Protein AF-A0AAD7JW74-F1 (afdb_monomer)

Structure (mmCIF, N/CA/C/O backbone):
data_AF-A0AAD7JW74-F1
#
_entry.id   AF-A0AAD7JW74-F1
#
loop_
_atom_site.group_PDB
_atom_site.id
_atom_site.type_symbol
_atom_site.label_atom_id
_atom_site.label_alt_id
_atom_site.label_comp_id
_atom_site.label_asym_id
_atom_site.label_entity_id
_atom_site.label_seq_id
_atom_site.pdbx_PDB_ins_code
_atom_site.Cartn_x
_atom_site.Cartn_y
_atom_site.Cartn_z
_atom_site.occupancy
_atom_site.B_iso_or_equiv
_atom_site.auth_seq_id
_atom_site.auth_comp_id
_atom_site.auth_asym_id
_atom_site.auth_atom_id
_atom_site.pdbx_PDB_model_num
ATOM 1 N N . MET A 1 1 ? 1.446 -3.468 -15.308 1.00 55.50 1 MET A N 1
ATOM 2 C CA . MET A 1 1 ? 2.275 -4.302 -14.407 1.00 55.50 1 MET A CA 1
ATOM 3 C C . MET A 1 1 ? 3.400 -3.424 -13.867 1.00 55.50 1 MET A C 1
ATOM 5 O O . MET A 1 1 ? 3.875 -2.591 -14.630 1.00 55.50 1 MET A O 1
ATOM 9 N N . ALA A 1 2 ? 3.748 -3.497 -12.576 1.00 64.75 2 ALA A N 1
ATOM 10 C CA . ALA A 1 2 ? 4.825 -2.667 -12.019 1.00 64.75 2 ALA A CA 1
ATOM 11 C C . ALA A 1 2 ? 6.172 -3.031 -12.664 1.00 64.75 2 ALA A C 1
ATOM 13 O O . ALA A 1 2 ? 6.407 -4.201 -12.958 1.00 64.75 2 ALA A O 1
ATOM 14 N N . ASP A 1 3 ? 7.032 -2.034 -12.879 1.00 77.69 3 ASP A N 1
ATOM 15 C CA . ASP A 1 3 ? 8.413 -2.248 -13.322 1.00 77.69 3 ASP A CA 1
ATOM 16 C C . ASP A 1 3 ? 9.101 -3.246 -12.365 1.00 77.69 3 ASP A C 1
ATOM 18 O O . ASP A 1 3 ? 9.142 -2.974 -11.156 1.00 77.69 3 ASP A O 1
ATOM 22 N N . PRO A 1 4 ? 9.624 -4.388 -12.860 1.00 78.56 4 PRO A N 1
ATOM 23 C CA . PRO A 1 4 ? 10.290 -5.389 -12.028 1.00 78.56 4 PRO A CA 1
ATOM 24 C C . PRO A 1 4 ? 11.428 -4.812 -11.180 1.00 78.56 4 PRO A C 1
ATOM 26 O O . PRO A 1 4 ? 11.635 -5.264 -10.057 1.00 78.56 4 PRO A O 1
ATOM 29 N N . GLY A 1 5 ? 12.116 -3.772 -11.666 1.00 85.94 5 GLY A N 1
ATOM 30 C CA . GLY A 1 5 ? 13.188 -3.090 -10.939 1.00 85.94 5 GLY A CA 1
ATOM 31 C C . GLY A 1 5 ? 12.712 -2.256 -9.746 1.00 85.94 5 GLY A C 1
ATOM 32 O O . GLY A 1 5 ? 13.529 -1.778 -8.961 1.00 85.94 5 GLY A O 1
ATOM 33 N N . LEU A 1 6 ? 11.400 -2.065 -9.589 1.00 89.69 6 LEU A N 1
ATOM 34 C CA . LEU A 1 6 ? 10.802 -1.333 -8.472 1.00 89.69 6 LEU A CA 1
ATOM 35 C C . LEU A 1 6 ? 10.159 -2.249 -7.433 1.00 89.69 6 LEU A C 1
ATOM 37 O O . LEU A 1 6 ? 9.758 -1.752 -6.380 1.00 89.69 6 LEU A O 1
ATOM 41 N N . VAL A 1 7 ? 10.029 -3.545 -7.717 1.00 93.31 7 VAL A N 1
ATOM 42 C CA . VAL A 1 7 ? 9.438 -4.525 -6.802 1.00 93.31 7 VAL A CA 1
ATOM 43 C C . VAL A 1 7 ? 10.415 -4.821 -5.668 1.00 93.31 7 VAL A C 1
ATOM 45 O O . VAL A 1 7 ? 11.600 -5.053 -5.897 1.00 93.31 7 VAL A O 1
ATOM 48 N N . ASP A 1 8 ? 9.920 -4.836 -4.432 1.00 93.25 8 ASP A N 1
ATOM 49 C CA . ASP A 1 8 ? 10.718 -5.296 -3.304 1.00 93.25 8 ASP A CA 1
ATOM 50 C C . ASP A 1 8 ? 10.790 -6.827 -3.323 1.00 93.25 8 ASP A C 1
ATOM 52 O O . ASP A 1 8 ? 9.813 -7.526 -3.054 1.00 93.25 8 ASP A O 1
ATOM 56 N N . VAL A 1 9 ? 11.960 -7.367 -3.667 1.00 91.56 9 VAL A N 1
ATOM 57 C CA . VAL A 1 9 ? 12.168 -8.818 -3.749 1.00 91.56 9 VAL A CA 1
ATOM 58 C C . VAL A 1 9 ? 12.190 -9.511 -2.387 1.00 91.56 9 VAL A C 1
ATOM 60 O O . VAL A 1 9 ? 12.066 -10.736 -2.339 1.00 91.56 9 VAL A O 1
ATOM 63 N N . LYS A 1 10 ? 12.345 -8.748 -1.298 1.00 90.50 10 LYS A N 1
ATOM 64 C CA . LYS A 1 10 ? 12.416 -9.259 0.075 1.00 90.50 10 LYS A CA 1
ATOM 65 C C . LYS A 1 10 ? 11.060 -9.247 0.780 1.00 90.50 10 LYS A C 1
ATOM 67 O O . LYS A 1 10 ? 10.918 -9.910 1.802 1.00 90.50 10 LYS A O 1
ATOM 72 N N . ALA A 1 11 ? 10.076 -8.519 0.250 1.00 93.44 11 ALA A N 1
ATOM 73 C CA . ALA A 1 11 ? 8.764 -8.354 0.866 1.00 93.44 11 ALA A CA 1
ATOM 74 C C . ALA A 1 11 ? 7.642 -8.996 0.038 1.00 93.44 11 ALA A C 1
ATOM 76 O O . ALA A 1 11 ? 7.719 -9.138 -1.183 1.00 93.44 11 ALA A O 1
ATOM 77 N N . THR A 1 12 ? 6.552 -9.354 0.713 1.00 95.88 12 THR A N 1
ATOM 78 C CA . THR A 1 12 ? 5.289 -9.767 0.084 1.00 95.88 12 THR A CA 1
ATOM 79 C C . THR A 1 12 ? 4.146 -9.033 0.766 1.00 95.88 12 THR A C 1
ATOM 81 O O . THR A 1 12 ? 4.265 -8.666 1.929 1.00 95.88 12 THR A O 1
ATOM 84 N N . PHE A 1 13 ? 3.012 -8.828 0.096 1.00 95.56 13 PHE A N 1
ATOM 85 C CA . PHE A 1 13 ? 1.863 -8.248 0.803 1.00 95.56 13 PHE A CA 1
ATOM 86 C C . PHE A 1 13 ? 1.345 -9.165 1.920 1.00 95.56 13 PHE A C 1
ATOM 88 O O . PHE A 1 13 ? 0.833 -8.674 2.920 1.00 95.56 13 PHE A O 1
ATOM 95 N N . ALA A 1 14 ? 1.554 -10.481 1.812 1.00 94.56 14 ALA A N 1
ATOM 96 C CA . ALA A 1 14 ? 1.205 -11.433 2.864 1.00 94.56 14 ALA A CA 1
ATOM 97 C C . ALA A 1 14 ? 1.914 -11.142 4.201 1.00 94.56 14 ALA A C 1
ATOM 99 O O . ALA A 1 14 ? 1.325 -11.372 5.255 1.00 94.56 14 ALA A O 1
ATOM 100 N N . SER A 1 15 ? 3.129 -10.571 4.190 1.00 95.06 15 SER A N 1
ATOM 101 C CA . SER A 1 15 ? 3.822 -10.192 5.431 1.00 95.06 15 SER A CA 1
ATOM 102 C C . SER A 1 15 ? 3.162 -9.015 6.158 1.00 95.06 15 SER A C 1
ATOM 104 O O . SER A 1 15 ? 3.494 -8.744 7.307 1.00 95.06 15 SER A O 1
ATOM 106 N N . PHE A 1 16 ? 2.216 -8.319 5.521 1.00 95.69 16 PHE A N 1
ATOM 107 C CA . PHE A 1 16 ? 1.443 -7.229 6.122 1.00 95.69 16 PHE A CA 1
ATOM 108 C C . PHE A 1 16 ? 0.128 -7.703 6.762 1.00 95.69 16 PHE A C 1
ATOM 110 O O . PHE A 1 16 ? -0.685 -6.876 7.158 1.00 95.69 16 PHE A O 1
ATOM 117 N N . SER A 1 17 ? -0.092 -9.012 6.920 1.00 95.81 17 SER A N 1
ATOM 118 C CA . SER A 1 17 ? -1.300 -9.584 7.548 1.00 95.81 17 SER A CA 1
ATOM 119 C C . SER A 1 17 ? -1.576 -9.127 8.979 1.00 95.81 17 SER A C 1
ATOM 121 O O . SER A 1 17 ? -2.722 -9.155 9.410 1.00 95.81 17 SER A O 1
ATOM 123 N N . HIS A 1 18 ? -0.557 -8.661 9.699 1.00 94.94 18 HIS A N 1
ATOM 124 C CA . HIS A 1 18 ? -0.699 -8.103 11.043 1.00 94.94 18 HIS A CA 1
ATOM 125 C C . HIS A 1 18 ? -1.155 -6.629 11.054 1.00 94.94 18 HIS A C 1
ATOM 127 O O . HIS A 1 18 ? -1.526 -6.123 12.108 1.00 94.94 18 HIS A O 1
ATOM 133 N N . ILE A 1 19 ? -1.129 -5.935 9.906 1.00 95.06 19 ILE A N 1
ATOM 134 C CA . ILE A 1 19 ? -1.451 -4.496 9.780 1.00 95.06 19 ILE A CA 1
ATOM 135 C C . ILE A 1 19 ? -2.516 -4.184 8.713 1.00 95.06 19 ILE A C 1
ATOM 137 O O . ILE A 1 19 ? -3.023 -3.064 8.669 1.00 95.06 19 ILE A O 1
AT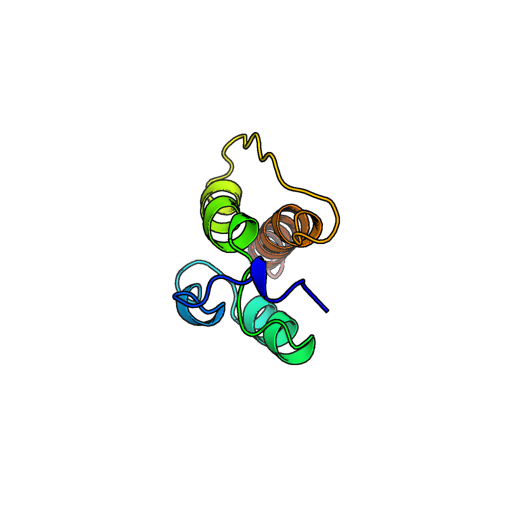OM 141 N N . LEU A 1 20 ? -2.882 -5.146 7.860 1.00 96.25 20 LEU A N 1
ATOM 142 C CA . LEU A 1 20 ? -3.896 -4.999 6.812 1.00 96.25 20 LEU A CA 1
ATOM 143 C C . LEU A 1 20 ? -5.036 -6.004 6.983 1.00 96.25 20 LEU A C 1
ATOM 145 O O . LEU A 1 20 ? -4.815 -7.164 7.322 1.00 96.25 20 LEU A O 1
ATOM 149 N N . ASP A 1 21 ? -6.259 -5.563 6.683 1.00 96.38 21 ASP A N 1
ATOM 150 C CA . ASP A 1 21 ? -7.444 -6.422 6.642 1.00 96.38 21 ASP A CA 1
ATOM 151 C C . ASP A 1 21 ? -7.288 -7.508 5.561 1.00 96.38 21 ASP A C 1
ATOM 153 O O . ASP A 1 21 ? -6.813 -7.259 4.446 1.00 96.38 21 ASP A O 1
ATOM 157 N N . THR A 1 22 ? -7.715 -8.731 5.876 1.00 95.69 22 THR A N 1
ATOM 158 C CA . THR A 1 22 ? -7.580 -9.899 4.991 1.00 95.69 22 THR A CA 1
ATOM 159 C C . THR A 1 22 ? -8.283 -9.712 3.648 1.00 95.69 22 THR A C 1
ATOM 161 O O . THR A 1 22 ? -7.817 -10.238 2.636 1.00 95.69 22 THR A O 1
ATOM 164 N N . ARG A 1 23 ? -9.358 -8.915 3.592 1.00 96.25 23 ARG A N 1
ATOM 165 C CA . ARG A 1 23 ? -10.052 -8.579 2.338 1.00 96.25 23 ARG A CA 1
ATOM 166 C C . ARG A 1 23 ? -9.181 -7.744 1.409 1.00 96.25 23 ARG A C 1
ATOM 168 O O . ARG A 1 23 ? -9.233 -7.942 0.199 1.00 96.25 23 ARG A O 1
ATOM 175 N N . ILE A 1 24 ? -8.361 -6.846 1.961 1.00 96.44 24 ILE A N 1
ATOM 176 C CA . ILE A 1 24 ? -7.400 -6.060 1.177 1.00 96.44 24 ILE A CA 1
ATOM 177 C C . ILE A 1 24 ? -6.316 -6.981 0.629 1.00 96.44 24 ILE A C 1
ATOM 179 O O . ILE A 1 24 ? -6.010 -6.914 -0.556 1.00 96.44 24 ILE A O 1
ATOM 183 N N . LEU A 1 25 ? -5.769 -7.871 1.460 1.00 96.69 25 LEU A N 1
ATOM 184 C CA . LEU A 1 25 ? -4.747 -8.825 1.020 1.00 96.69 25 LEU A CA 1
ATOM 185 C C . LEU A 1 25 ? -5.246 -9.739 -0.100 1.00 96.69 25 LEU A C 1
ATOM 187 O O . LEU A 1 25 ? -4.533 -9.950 -1.079 1.00 96.69 25 LEU A O 1
ATOM 191 N N . ARG A 1 26 ? -6.485 -10.229 0.011 1.00 96.00 26 ARG A N 1
ATOM 192 C CA . ARG A 1 26 ? -7.127 -11.018 -1.042 1.00 96.00 26 ARG A CA 1
ATOM 193 C C . ARG A 1 26 ? -7.291 -10.213 -2.329 1.00 96.00 26 ARG A C 1
ATOM 195 O O . ARG A 1 26 ? -6.860 -10.674 -3.375 1.00 96.00 26 ARG A O 1
ATOM 202 N N . ALA A 1 27 ? -7.813 -8.990 -2.243 1.00 95.94 27 ALA A N 1
ATOM 203 C CA . ALA A 1 27 ? -7.964 -8.128 -3.413 1.00 95.94 27 ALA A CA 1
ATOM 204 C C . ALA A 1 27 ? -6.618 -7.818 -4.093 1.00 95.94 27 ALA A C 1
ATOM 206 O O . ALA A 1 27 ? -6.532 -7.810 -5.316 1.00 95.94 27 ALA A O 1
ATOM 207 N N . LEU A 1 28 ? -5.548 -7.593 -3.321 1.00 95.06 28 LEU A N 1
ATOM 208 C CA . LEU A 1 28 ? -4.203 -7.403 -3.871 1.00 95.06 28 LEU A CA 1
ATOM 209 C C . LEU A 1 28 ? -3.711 -8.660 -4.602 1.00 95.06 28 LEU A C 1
ATOM 211 O O . LEU A 1 28 ? -3.156 -8.542 -5.692 1.00 95.06 28 LEU A O 1
ATOM 215 N N . ALA A 1 29 ? -3.951 -9.849 -4.045 1.00 93.81 29 ALA A N 1
ATOM 216 C CA . ALA A 1 29 ? -3.618 -11.111 -4.701 1.00 93.81 29 ALA A CA 1
ATOM 217 C C . ALA A 1 29 ? -4.420 -11.318 -6.000 1.00 93.81 29 ALA A C 1
ATOM 219 O O . ALA A 1 29 ? -3.821 -11.640 -7.025 1.00 93.81 29 ALA A O 1
ATOM 220 N N . ASP A 1 30 ? -5.729 -11.048 -5.985 1.00 94.81 30 ASP A N 1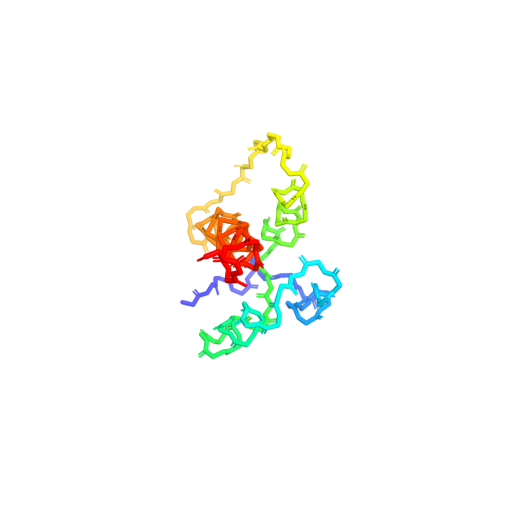
ATOM 221 C CA . ASP A 1 30 ? -6.620 -11.165 -7.150 1.00 94.81 30 ASP A CA 1
ATOM 222 C C . ASP A 1 30 ? -6.218 -10.196 -8.281 1.00 94.81 30 ASP A C 1
ATOM 224 O O . ASP A 1 30 ? -6.330 -10.516 -9.462 1.00 94.81 30 ASP A O 1
ATOM 228 N N . LEU A 1 31 ? -5.677 -9.025 -7.927 1.00 92.25 31 LEU A N 1
ATOM 229 C CA . LEU A 1 31 ? -5.113 -8.053 -8.872 1.00 92.25 31 LEU A CA 1
ATOM 230 C C . LEU A 1 31 ? -3.710 -8.434 -9.387 1.00 92.25 31 LEU A C 1
ATOM 232 O O . LEU A 1 31 ? -3.120 -7.694 -10.177 1.00 92.25 31 LEU A O 1
ATOM 236 N N . GLY A 1 32 ? -3.143 -9.555 -8.933 1.00 92.25 32 GLY A N 1
ATOM 237 C CA . GLY A 1 32 ? -1.785 -9.983 -9.272 1.00 92.25 32 GLY A CA 1
ATOM 238 C C . GLY A 1 32 ? -0.686 -9.173 -8.572 1.00 92.25 32 GLY A C 1
ATOM 239 O O . GLY A 1 32 ? 0.482 -9.235 -8.961 1.00 92.25 32 GLY A O 1
ATOM 240 N N . PHE A 1 33 ? -1.021 -8.410 -7.530 1.00 91.94 33 PHE A N 1
ATOM 241 C CA . PHE A 1 33 ? -0.068 -7.664 -6.709 1.00 91.94 33 PHE A CA 1
ATOM 242 C C . PHE A 1 33 ? 0.433 -8.537 -5.558 1.00 91.94 33 PHE A C 1
ATOM 244 O O . PHE A 1 33 ? 0.112 -8.315 -4.397 1.00 91.94 33 PHE A O 1
ATOM 251 N N . ALA A 1 34 ? 1.250 -9.543 -5.877 1.00 89.38 34 ALA A N 1
ATOM 252 C CA . ALA A 1 34 ? 1.842 -10.422 -4.865 1.00 89.38 34 ALA A CA 1
ATOM 253 C C . ALA A 1 34 ? 2.892 -9.701 -3.995 1.00 89.38 34 ALA A C 1
ATOM 255 O O . ALA A 1 34 ? 3.014 -9.952 -2.790 1.00 89.38 34 ALA A O 1
ATOM 256 N N . ARG A 1 35 ? 3.660 -8.790 -4.606 1.00 94.50 35 ARG A N 1
ATOM 257 C CA . ARG A 1 35 ? 4.764 -8.072 -3.963 1.00 94.50 35 ARG A CA 1
ATOM 258 C C . ARG A 1 35 ? 4.580 -6.559 -4.055 1.00 94.50 35 ARG A C 1
ATOM 260 O O . ARG A 1 35 ? 4.231 -6.068 -5.132 1.00 94.50 35 ARG A O 1
ATOM 267 N N . PRO A 1 36 ? 4.836 -5.819 -2.965 1.00 96.12 36 PRO A N 1
ATOM 268 C CA . PRO A 1 36 ? 4.838 -4.368 -3.009 1.00 96.12 36 PRO A CA 1
ATOM 269 C C . PRO A 1 36 ? 6.041 -3.849 -3.802 1.00 96.12 36 PRO A C 1
ATOM 271 O O . PRO A 1 36 ? 7.089 -4.490 -3.890 1.00 96.12 36 PRO A O 1
ATOM 274 N N . THR A 1 37 ? 5.923 -2.639 -4.338 1.00 95.88 37 THR A N 1
ATOM 275 C CA . THR A 1 37 ? 7.095 -1.871 -4.773 1.00 95.88 37 THR A CA 1
ATOM 276 C C . THR A 1 37 ? 7.868 -1.322 -3.573 1.00 95.88 37 THR A C 1
ATOM 278 O O . THR A 1 37 ? 7.320 -1.189 -2.480 1.00 95.88 37 THR A O 1
ATOM 281 N N . LEU A 1 38 ? 9.125 -0.919 -3.766 1.00 95.06 38 LEU A N 1
ATOM 282 C CA . LEU A 1 38 ? 9.970 -0.346 -2.709 1.00 95.06 38 LEU A CA 1
ATOM 283 C C . LEU A 1 38 ? 9.313 0.853 -2.001 1.00 95.06 38 LEU A C 1
ATOM 285 O O . LEU A 1 38 ? 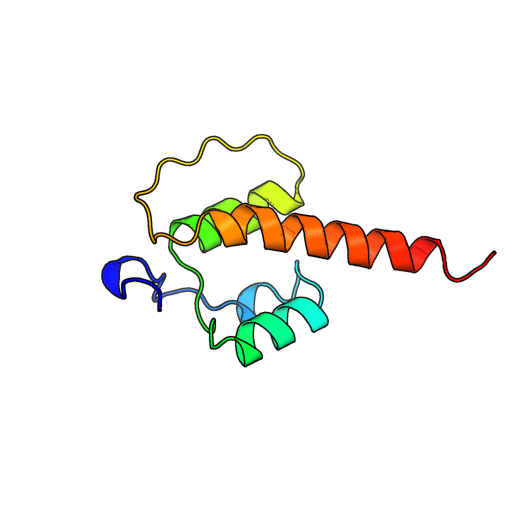9.442 1.012 -0.788 1.00 95.06 38 LEU A O 1
ATOM 289 N N . VAL A 1 39 ? 8.592 1.702 -2.746 1.00 95.31 39 VAL A N 1
ATOM 290 C CA . VAL A 1 39 ? 7.861 2.835 -2.151 1.00 95.31 39 VAL A CA 1
ATOM 291 C C . VAL A 1 39 ? 6.627 2.363 -1.383 1.00 95.31 39 VAL A C 1
ATOM 293 O O . VAL A 1 39 ? 6.338 2.909 -0.326 1.00 95.31 39 VAL A O 1
ATOM 296 N N . GLN A 1 40 ? 5.931 1.330 -1.863 1.00 96.06 40 GLN A N 1
ATOM 297 C CA . GLN A 1 40 ? 4.778 0.751 -1.173 1.00 96.06 40 GLN A CA 1
ATOM 298 C C . GLN A 1 40 ? 5.176 0.074 0.134 1.00 96.06 40 GLN A C 1
ATOM 300 O O . GLN A 1 40 ? 4.563 0.351 1.162 1.00 96.06 40 GLN A O 1
ATOM 305 N N . ALA A 1 41 ? 6.233 -0.739 0.109 1.00 96.19 41 ALA A N 1
ATOM 306 C CA . ALA A 1 41 ? 6.724 -1.462 1.274 1.00 96.19 41 ALA A CA 1
ATOM 307 C C . ALA A 1 41 ? 7.102 -0.516 2.424 1.00 96.19 41 ALA A C 1
ATOM 309 O O . ALA A 1 41 ? 6.827 -0.808 3.583 1.00 96.19 41 ALA A O 1
ATOM 310 N N . LYS A 1 42 ? 7.683 0.645 2.095 1.00 94.94 42 LYS A N 1
ATOM 311 C CA . LYS A 1 42 ? 8.072 1.658 3.083 1.00 94.94 42 LYS A CA 1
ATOM 312 C C . LYS A 1 42 ? 6.917 2.552 3.519 1.00 94.94 42 LYS A C 1
ATOM 314 O O . LYS A 1 42 ? 6.830 2.887 4.691 1.00 94.94 42 LYS A O 1
ATOM 319 N N . ALA A 1 43 ? 6.065 2.986 2.593 1.00 96.00 43 ALA A N 1
ATOM 320 C CA . ALA A 1 43 ? 5.100 4.044 2.876 1.00 96.00 43 ALA A CA 1
ATOM 321 C C . ALA A 1 43 ? 3.749 3.532 3.395 1.00 96.00 43 ALA A C 1
ATOM 323 O O . ALA A 1 43 ? 3.100 4.253 4.144 1.00 96.00 43 ALA A O 1
ATOM 324 N N . ILE A 1 44 ? 3.321 2.311 3.044 1.00 96.31 44 ILE A N 1
ATOM 325 C CA . ILE A 1 44 ? 2.034 1.771 3.517 1.00 96.31 44 ILE A CA 1
ATOM 326 C C . ILE A 1 44 ? 1.987 1.674 5.053 1.00 96.31 44 ILE A C 1
ATOM 328 O O . ILE A 1 44 ? 1.034 2.210 5.615 1.00 96.31 44 ILE A O 1
ATOM 332 N N . PRO A 1 45 ? 2.985 1.094 5.757 1.00 95.44 45 PRO A N 1
ATOM 333 C CA . PRO A 1 45 ? 2.960 1.035 7.222 1.00 95.44 45 PRO A CA 1
ATOM 334 C C . PRO A 1 45 ? 2.880 2.427 7.864 1.00 95.44 45 PRO A C 1
ATOM 336 O O . PRO A 1 45 ? 2.029 2.679 8.711 1.00 95.44 45 PRO A O 1
ATOM 339 N N . LEU A 1 46 ? 3.680 3.374 7.363 1.00 95.62 46 LEU A N 1
ATOM 340 C CA . LEU A 1 46 ? 3.693 4.758 7.845 1.00 95.62 46 LEU A CA 1
ATOM 341 C C . LEU A 1 46 ? 2.347 5.470 7.634 1.00 95.62 46 LEU A C 1
ATOM 343 O O . LEU A 1 46 ? 1.928 6.281 8.457 1.00 95.62 46 LEU A O 1
ATOM 347 N N . ALA A 1 47 ? 1.661 5.178 6.527 1.00 95.19 47 ALA A N 1
ATOM 348 C CA . ALA A 1 47 ? 0.387 5.808 6.198 1.00 95.19 47 ALA A CA 1
ATOM 349 C C . ALA A 1 47 ? -0.759 5.259 7.062 1.00 95.19 47 ALA A C 1
ATOM 351 O O . ALA A 1 47 ? -1.710 5.981 7.375 1.00 95.19 47 ALA A O 1
ATOM 352 N N . LEU A 1 48 ? -0.665 3.991 7.476 1.00 94.94 48 LEU A N 1
ATOM 353 C CA . LEU A 1 48 ? -1.595 3.372 8.423 1.00 94.94 48 LEU A CA 1
ATOM 354 C C . LEU A 1 48 ? -1.475 3.982 9.823 1.00 94.94 48 LEU A C 1
ATOM 356 O O . LEU A 1 48 ? -2.493 4.190 10.480 1.00 94.94 48 LEU A O 1
ATOM 360 N N . GLU A 1 49 ? -0.267 4.381 10.225 1.00 93.69 49 GLU A N 1
ATOM 361 C CA . GLU A 1 49 ? -0.007 5.153 11.451 1.00 93.69 49 GLU A CA 1
ATOM 362 C C . GLU A 1 49 ? -0.522 6.606 11.384 1.00 93.69 49 GLU A C 1
ATOM 364 O O . GLU A 1 49 ? -0.372 7.362 12.338 1.00 93.69 49 GLU A O 1
ATOM 369 N N . SER A 1 50 ? -1.153 7.015 10.275 1.00 88.31 50 SER A N 1
ATOM 370 C CA . SER A 1 50 ? -1.661 8.378 10.052 1.00 88.31 50 SER A CA 1
ATOM 371 C C . SER A 1 50 ? -0.584 9.465 10.141 1.00 88.31 50 SER A C 1
ATOM 373 O O . SER A 1 50 ? -0.877 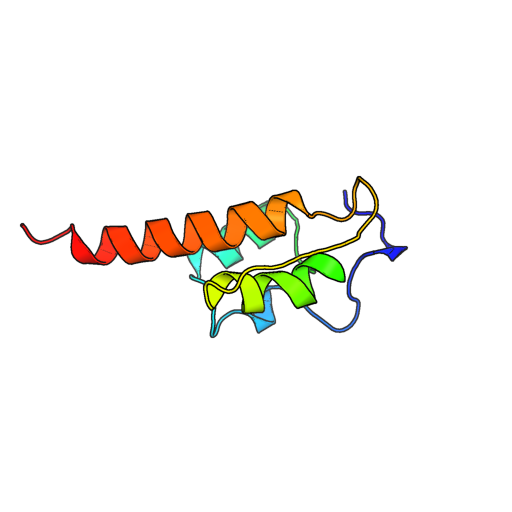10.590 10.539 1.00 88.31 50 SER A O 1
ATOM 375 N N . ARG A 1 51 ? 0.654 9.140 9.745 1.00 90.75 51 ARG A N 1
ATOM 376 C CA . ARG A 1 51 ? 1.738 10.121 9.623 1.00 90.75 51 ARG A CA 1
ATOM 377 C C . ARG A 1 51 ? 1.682 10.8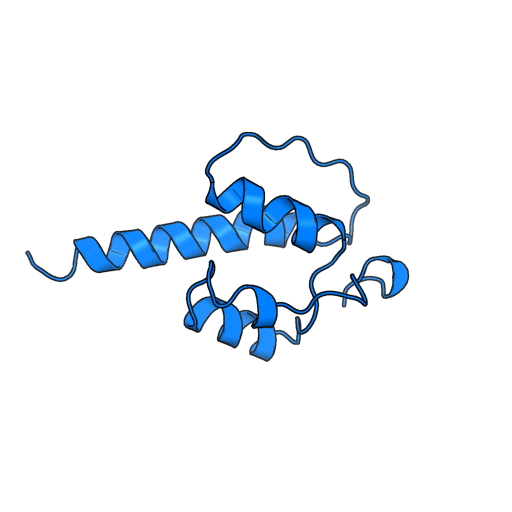41 8.280 1.00 90.75 51 ARG A C 1
ATOM 379 O O . ARG A 1 51 ? 1.302 10.249 7.269 1.00 90.75 51 ARG A O 1
ATOM 386 N N . ASP A 1 52 ? 2.160 12.080 8.260 1.00 93.19 52 ASP A N 1
ATOM 387 C CA . ASP A 1 52 ? 2.415 12.800 7.015 1.00 93.19 52 ASP A CA 1
ATOM 388 C C . ASP A 1 52 ? 3.658 12.232 6.321 1.00 93.19 52 ASP A C 1
ATOM 390 O O . ASP A 1 52 ? 4.704 12.016 6.941 1.00 93.19 52 ASP A O 1
ATOM 394 N N . ILE A 1 53 ? 3.544 11.956 5.020 1.00 92.62 53 ILE A N 1
ATOM 395 C CA . ILE A 1 53 ? 4.586 11.275 4.244 1.00 92.62 53 ILE A CA 1
ATOM 396 C C . ILE A 1 53 ? 4.931 12.093 3.009 1.00 92.62 53 ILE A C 1
ATOM 398 O O . ILE A 1 53 ? 4.107 12.273 2.113 1.00 92.62 53 ILE A O 1
ATOM 402 N N . LEU A 1 54 ? 6.201 12.481 2.903 1.00 93.12 54 LEU A N 1
ATOM 403 C CA . LEU A 1 54 ? 6.780 12.975 1.660 1.00 93.12 54 LEU A CA 1
ATOM 404 C C . LEU A 1 54 ? 7.517 11.833 0.947 1.00 93.12 54 LEU A C 1
ATOM 406 O O . LEU A 1 54 ? 8.615 11.444 1.338 1.00 93.12 54 LEU A O 1
ATOM 410 N N . ALA A 1 55 ? 6.921 11.294 -0.118 1.00 89.25 55 ALA A N 1
ATOM 411 C CA . ALA A 1 55 ? 7.512 10.217 -0.911 1.00 89.25 55 ALA A CA 1
ATOM 412 C C . ALA A 1 55 ? 7.970 10.717 -2.289 1.00 89.25 55 ALA A C 1
ATOM 414 O O . ALA A 1 55 ? 7.169 11.203 -3.087 1.00 89.25 55 ALA A O 1
ATOM 415 N N . ARG A 1 56 ? 9.254 10.523 -2.615 1.00 91.56 56 ARG A N 1
ATOM 416 C CA . ARG A 1 56 ? 9.805 10.783 -3.954 1.00 91.56 56 ARG A CA 1
ATOM 417 C C . ARG A 1 56 ? 10.002 9.464 -4.699 1.00 91.56 56 ARG A C 1
ATOM 419 O O . ARG A 1 56 ? 10.854 8.664 -4.332 1.00 91.56 56 ARG A O 1
ATOM 426 N N . ALA A 1 57 ? 9.229 9.243 -5.758 1.00 89.94 57 ALA A N 1
ATOM 427 C CA . ALA A 1 57 ? 9.381 8.086 -6.639 1.00 89.94 57 ALA A CA 1
ATOM 428 C C . ALA A 1 57 ? 8.876 8.411 -8.053 1.00 89.94 57 ALA A C 1
ATOM 430 O O . ALA A 1 57 ? 7.981 9.245 -8.208 1.00 89.94 57 ALA A O 1
ATOM 431 N N . ARG A 1 58 ? 9.403 7.740 -9.084 1.00 90.62 58 ARG A N 1
ATOM 432 C CA . ARG A 1 58 ? 9.002 7.960 -10.490 1.00 90.62 58 ARG A CA 1
ATOM 433 C C . ARG A 1 58 ? 7.557 7.519 -10.774 1.00 90.62 58 ARG A C 1
ATOM 435 O O . ARG A 1 58 ? 6.961 6.771 -9.998 1.00 90.62 58 ARG A O 1
ATOM 442 N N . THR A 1 59 ? 6.955 7.983 -11.865 1.00 90.62 59 THR A N 1
ATOM 443 C CA . THR A 1 59 ? 5.657 7.463 -12.341 1.00 90.62 59 THR A CA 1
ATOM 444 C C . THR A 1 59 ? 5.761 5.961 -12.629 1.00 90.62 59 THR A C 1
ATOM 446 O O . THR A 1 59 ? 6.828 5.474 -12.986 1.00 90.62 59 THR A O 1
ATOM 449 N N . GLY A 1 60 ? 4.687 5.206 -12.382 1.00 88.62 60 GLY A N 1
AT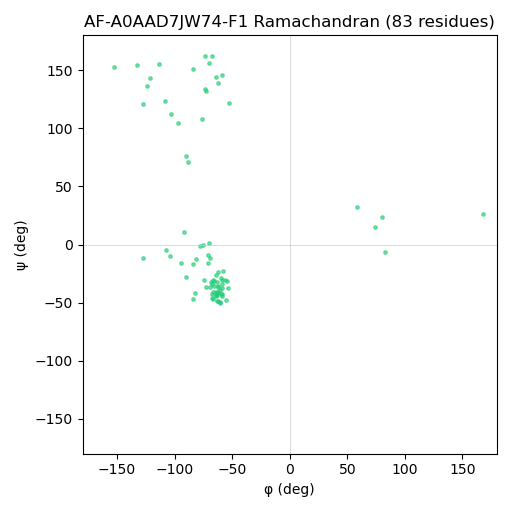OM 450 C CA . GLY A 1 60 ? 4.702 3.739 -12.484 1.00 88.62 60 GLY A CA 1
ATOM 451 C C . GLY A 1 60 ? 5.241 3.008 -11.246 1.00 88.62 60 GLY A C 1
ATOM 452 O O . GLY A 1 60 ? 5.095 1.797 -11.145 1.00 88.62 60 GLY A O 1
ATOM 453 N N . SER A 1 61 ? 5.765 3.722 -10.239 1.00 91.19 61 SER A N 1
ATOM 454 C CA . SER A 1 61 ? 6.263 3.115 -8.992 1.00 91.19 61 SER A CA 1
ATOM 455 C C . SER A 1 61 ? 5.174 2.654 -8.017 1.00 91.19 61 SER A C 1
ATOM 457 O O . SER A 1 61 ? 5.489 2.205 -6.919 1.00 91.19 61 SER A O 1
ATOM 459 N N . GLY A 1 62 ? 3.894 2.830 -8.357 1.00 92.00 62 GLY A N 1
ATOM 460 C CA . GLY A 1 62 ? 2.782 2.379 -7.520 1.00 92.00 62 GLY A CA 1
ATOM 461 C C . GLY A 1 62 ? 2.428 3.284 -6.330 1.00 92.00 62 GLY A C 1
ATOM 462 O O . GLY A 1 62 ? 1.806 2.804 -5.384 1.00 92.00 62 GLY A O 1
ATOM 463 N N . LYS A 1 63 ? 2.770 4.585 -6.377 1.00 94.31 63 LYS A N 1
ATOM 464 C CA . LYS A 1 63 ? 2.378 5.582 -5.351 1.00 94.31 63 LYS A CA 1
ATOM 465 C C . LYS A 1 63 ? 0.862 5.669 -5.136 1.00 94.31 63 LYS A C 1
ATOM 467 O O . LYS A 1 63 ? 0.427 5.916 -4.023 1.00 94.31 63 LYS A O 1
ATOM 472 N N . THR A 1 64 ? 0.054 5.416 -6.164 1.00 94.31 64 THR A N 1
ATOM 473 C CA . THR A 1 64 ? -1.412 5.404 -6.032 1.00 94.31 64 THR A CA 1
ATOM 474 C C . THR A 1 64 ? -1.875 4.373 -5.002 1.00 94.31 64 THR A C 1
ATOM 476 O O . THR A 1 64 ? -2.690 4.690 -4.145 1.00 94.31 64 THR A O 1
ATOM 479 N N . ALA A 1 65 ? -1.290 3.170 -4.998 1.00 93.62 65 ALA A N 1
ATOM 480 C CA . ALA A 1 65 ? -1.635 2.144 -4.014 1.00 93.62 65 ALA A CA 1
ATOM 481 C C . ALA A 1 65 ? -1.220 2.533 -2.583 1.00 93.62 65 ALA A C 1
ATOM 483 O O . ALA A 1 65 ? -1.920 2.175 -1.642 1.00 93.62 65 ALA A O 1
ATOM 484 N N . VAL A 1 66 ? -0.137 3.311 -2.418 1.00 94.62 66 VAL A N 1
ATOM 485 C CA . VAL A 1 66 ? 0.278 3.865 -1.111 1.00 94.62 66 VAL A CA 1
ATOM 486 C C . VAL A 1 66 ? -0.814 4.734 -0.506 1.00 94.62 66 VAL A C 1
ATOM 488 O O . VAL A 1 66 ? -0.974 4.740 0.706 1.00 94.62 66 VAL A O 1
ATOM 491 N N . TYR A 1 67 ? -1.576 5.442 -1.337 1.00 93.06 67 TYR A N 1
ATOM 492 C CA . TYR A 1 67 ? -2.707 6.240 -0.881 1.00 93.06 67 TYR A CA 1
ATOM 493 C C . TYR A 1 67 ? -3.979 5.395 -0.721 1.00 93.06 67 TYR A C 1
ATOM 495 O O . TYR A 1 67 ? -4.653 5.464 0.304 1.00 93.06 67 TYR A O 1
ATOM 503 N N . CYS A 1 68 ? -4.303 4.556 -1.710 1.00 95.62 68 CYS A N 1
ATOM 504 C CA . CYS A 1 68 ? -5.554 3.797 -1.728 1.00 95.62 68 CYS A CA 1
ATOM 505 C C . CYS A 1 68 ? -5.637 2.728 -0.631 1.00 95.62 68 CYS A C 1
ATOM 507 O O . CYS A 1 68 ? -6.687 2.594 -0.007 1.00 95.62 68 CYS A O 1
ATOM 509 N N . VAL A 1 69 ? -4.561 1.972 -0.380 1.00 96.06 69 VAL A N 1
ATOM 510 C CA . VAL A 1 69 ? -4.579 0.864 0.592 1.00 96.06 69 VAL A CA 1
ATOM 511 C C . VAL A 1 69 ? -4.921 1.359 2.009 1.00 96.06 69 VAL A C 1
ATOM 513 O O . VAL A 1 69 ? -5.873 0.835 2.590 1.00 96.06 69 VAL A O 1
ATOM 516 N N . PRO A 1 70 ? -4.260 2.399 2.559 1.00 95.38 70 PRO A N 1
ATOM 517 C CA . PRO A 1 70 ? -4.622 2.959 3.862 1.00 95.38 70 PRO A CA 1
ATOM 518 C C . PRO A 1 70 ? -6.033 3.550 3.913 1.00 95.38 70 PRO A C 1
ATOM 520 O O . PRO A 1 70 ? -6.715 3.412 4.927 1.00 95.38 70 PRO A O 1
ATOM 523 N N . VAL A 1 71 ? -6.499 4.189 2.834 1.00 95.06 71 VAL A N 1
ATOM 524 C CA . VAL A 1 71 ? -7.861 4.745 2.768 1.00 95.06 71 VAL A CA 1
ATOM 525 C C . VAL A 1 71 ? -8.903 3.632 2.869 1.00 95.06 71 VAL A C 1
ATOM 527 O O . VAL A 1 71 ? -9.813 3.716 3.694 1.00 95.06 71 VAL A O 1
ATOM 530 N N . VAL A 1 72 ? -8.750 2.560 2.085 1.00 95.62 72 VAL A N 1
ATOM 531 C CA . VAL A 1 72 ? -9.654 1.403 2.137 1.00 95.62 72 VAL A CA 1
ATOM 532 C C . VAL A 1 72 ? -9.587 0.732 3.510 1.00 95.62 72 VAL A C 1
ATOM 534 O O . VAL A 1 72 ? -10.636 0.459 4.088 1.00 95.62 72 VAL A O 1
ATOM 537 N N . GLN A 1 73 ? -8.393 0.552 4.086 1.00 95.62 73 GLN A N 1
ATOM 538 C CA . GLN A 1 73 ? -8.223 0.007 5.441 1.00 95.62 73 GLN A CA 1
ATOM 539 C C . GLN A 1 73 ? -9.015 0.812 6.480 1.00 95.62 73 GLN A C 1
ATOM 541 O O . GLN A 1 73 ? -9.774 0.240 7.264 1.00 95.62 73 GLN A O 1
ATOM 546 N N . LYS A 1 74 ? -8.911 2.147 6.449 1.00 93.12 74 LYS A N 1
ATOM 547 C CA . LYS A 1 74 ? -9.668 3.033 7.347 1.00 93.12 74 LYS A CA 1
ATOM 548 C C . LYS A 1 74 ? -11.180 2.904 7.143 1.00 93.12 74 LYS A C 1
ATOM 550 O O . LYS A 1 74 ? -11.921 2.854 8.122 1.00 93.12 74 LYS A O 1
ATOM 555 N N . MET A 1 75 ? -11.653 2.803 5.899 1.00 93.44 75 MET A N 1
ATOM 556 C CA . MET A 1 75 ? -13.080 2.602 5.606 1.00 93.44 75 MET A CA 1
ATOM 557 C C . MET A 1 75 ? -13.606 1.263 6.135 1.00 93.44 75 MET A C 1
ATOM 559 O O . MET A 1 75 ? -14.718 1.204 6.661 1.00 93.44 75 MET A O 1
ATOM 563 N N . LEU A 1 76 ? -12.821 0.192 6.008 1.00 92.88 76 LEU A N 1
ATOM 564 C CA . LEU A 1 76 ? -13.177 -1.132 6.514 1.00 92.88 76 LEU A CA 1
ATOM 565 C C . LEU A 1 76 ? -13.235 -1.158 8.048 1.00 92.88 76 LEU A C 1
ATOM 567 O O . LEU A 1 76 ? -14.192 -1.705 8.598 1.00 92.88 76 LEU A O 1
ATOM 571 N N . GLY A 1 77 ? -12.292 -0.493 8.723 1.00 86.12 77 GLY A N 1
ATOM 572 C CA . GLY A 1 77 ? -12.324 -0.305 10.177 1.00 86.12 77 GLY A CA 1
ATOM 573 C C . GLY A 1 77 ? -13.518 0.536 10.646 1.00 86.12 77 GLY A C 1
ATOM 574 O O . GLY A 1 77 ? -14.216 0.158 11.583 1.00 86.12 77 GLY A O 1
ATOM 575 N N . ALA A 1 78 ? -13.831 1.632 9.945 1.00 76.81 78 ALA A N 1
ATOM 576 C CA . ALA A 1 78 ? -14.961 2.503 10.280 1.00 76.81 78 ALA A CA 1
ATOM 577 C C . ALA A 1 78 ? -16.332 1.822 10.101 1.00 76.81 78 ALA A C 1
ATOM 579 O O . ALA A 1 78 ? -17.272 2.122 10.838 1.00 76.81 78 ALA A O 1
ATOM 580 N N . LYS A 1 79 ? -16.466 0.893 9.142 1.00 62.22 79 LYS A N 1
ATOM 581 C CA . LYS A 1 79 ? -17.704 0.118 8.945 1.00 62.22 79 LYS A CA 1
ATOM 582 C C . LYS A 1 79 ? -17.978 -0.856 10.090 1.00 62.22 79 LYS A C 1
ATOM 584 O O . LYS A 1 79 ? -19.143 -1.041 10.426 1.00 62.22 79 LYS A O 1
ATOM 589 N N . SER A 1 80 ? -16.944 -1.410 10.730 1.00 58.69 80 SER A N 1
ATOM 590 C CA . SER A 1 80 ? -17.124 -2.297 11.889 1.00 58.69 80 SER A CA 1
ATOM 591 C C . SER A 1 80 ? -17.784 -1.594 13.082 1.00 58.69 80 S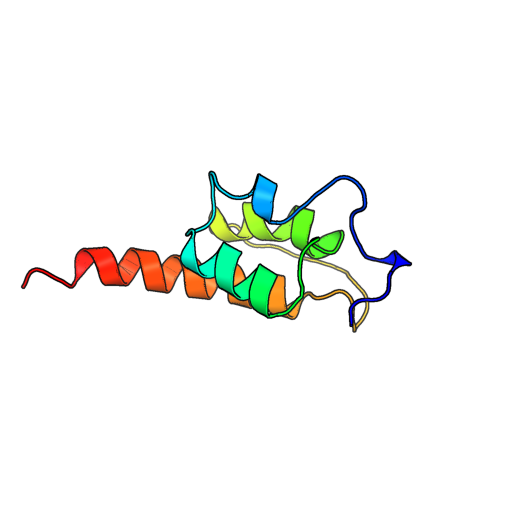ER A C 1
ATOM 593 O O . SER A 1 80 ? -18.408 -2.253 13.902 1.00 58.69 80 SER A O 1
ATOM 595 N N . VAL A 1 81 ? -17.686 -0.263 13.164 1.00 58.66 81 VAL A N 1
ATOM 596 C CA . VAL A 1 81 ? -18.289 0.545 14.239 1.00 58.66 81 VAL A CA 1
ATOM 597 C C . VAL A 1 81 ? -19.764 0.881 13.962 1.00 58.66 81 VAL A C 1
ATOM 599 O O . VAL A 1 81 ? -20.487 1.267 14.873 1.00 58.66 81 VAL A O 1
ATOM 602 N N . ARG A 1 82 ? -20.241 0.749 12.715 1.00 58.25 82 ARG A N 1
ATOM 603 C CA . ARG A 1 82 ? -21.582 1.216 12.302 1.00 58.25 82 ARG A CA 1
ATOM 604 C C . ARG A 1 82 ? -22.604 0.107 12.053 1.00 58.25 82 ARG A C 1
ATOM 606 O O . ARG A 1 82 ? -23.765 0.418 11.818 1.00 58.25 82 ARG A O 1
ATOM 613 N N . VAL A 1 83 ? -22.210 -1.164 12.119 1.00 57.69 83 VAL A N 1
ATOM 614 C CA . VAL A 1 83 ? -23.149 -2.299 12.071 1.00 57.69 83 VAL A CA 1
ATOM 615 C C . VAL A 1 83 ? -23.560 -2.627 13.505 1.00 57.69 83 VAL A C 1
ATOM 617 O O . VAL A 1 83 ? -23.020 -3.532 14.129 1.00 57.69 83 VAL A O 1
ATOM 620 N N . GLY A 1 84 ? -24.442 -1.807 14.069 1.00 56.66 84 GLY A N 1
ATOM 621 C CA . GLY A 1 84 ? -24.866 -1.945 15.464 1.00 56.66 84 GLY A CA 1
ATOM 622 C C . GLY A 1 84 ? -25.651 -0.758 16.015 1.00 56.66 84 GLY A C 1
ATOM 623 O O . GLY A 1 84 ? -25.594 -0.508 17.217 1.00 56.66 84 GLY A O 1
ATOM 624 N N . LYS A 1 85 ? -26.343 -0.000 15.161 1.00 41.53 85 LYS A N 1
ATOM 625 C CA . LYS A 1 85 ? -27.313 1.002 15.597 1.00 41.53 85 LYS A CA 1
ATOM 626 C C . LYS A 1 85 ? -28.517 1.004 14.675 1.00 41.53 85 LYS A C 1
ATOM 628 O O . LYS A 1 85 ? -28.284 0.908 13.450 1.00 41.53 85 LYS A O 1
#

Foldseek 3Di:
DADPVQWDPVDFVVVCPVPADVVLVVVCVVVVNGTAGPQQVPQQVVVLVVDDDDDDDDPSSCVVCSVVRSVVRVVVVVVVVVPPD

Solvent-accessible surface area (backbone atoms only — not comparable to full-atom values): 5201 Å² total; per-residue (Å²): 132,69,56,75,93,42,45,32,90,90,52,42,49,73,78,39,60,91,81,44,57,68,67,55,54,49,51,33,47,78,71,66,47,56,47,37,25,55,60,29,66,60,42,36,64,47,42,64,72,69,51,92,79,90,82,89,75,64,90,72,48,49,66,67,54,37,55,48,53,40,52,52,50,52,52,56,58,55,49,68,75,61,77,80,122

Sequence (85 aa):
MADPGLVDVKATFASFSHILDTRILRALADLGFARPTLVQAKAIPLALESRDILARARTGSGKTAVYCVPVVQKMLGAKSVRVGK

Mean predicted aligned error: 4.97 Å

InterPro domains:
  IPR011545 DEAD/DEAH-box helicase domain [PF00270] (38-75)
  IPR027417 P-loop containing nucleoside triphosphate hydrolase [G3DSA:3.40.50.300] (6-84)
  IPR027417 P-loop containing nucleoside triphosph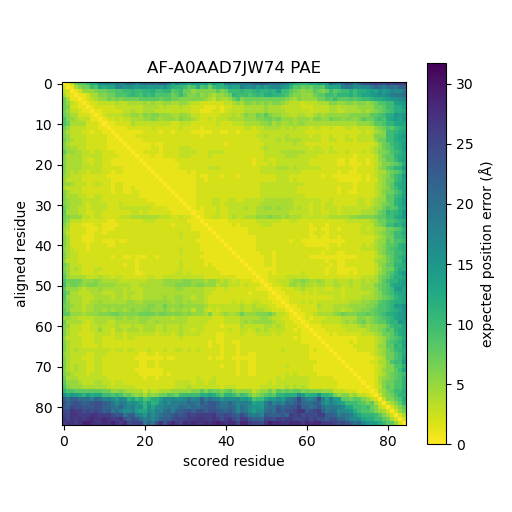ate hydrolase [SSF52540] (11-77)
  IPR050079 DEAD box RNA helicase [PTHR47959] (14-77)

Secondary structure (DSSP, 8-state):
---GGGB-TT--GGGGTTTS-HHHHHHHHHTT--S-BHHHHHHHHHHHTT--------TTS-HHHHHHHHHHHHHHHHHHTTTT-

pLDDT: mean 89.27, std 11.86, range [41.53, 96.69]

Nearest PDB structures (foldseek):
  3ly5-assembly1_A  TM=9.504E-01  e=1.958E-04  Homo sapiens
  8fkx-assembly1_SW  TM=9.426E-01  e=6.538E-04  Homo sapiens
  8fky-assembly1_SW  TM=9.431E-01  e=8.087E-04  Homo sapiens
  1qde-assembly1_A  TM=8.577E-01  e=1.426E-03  Saccharomyces cerevisiae
  7aoi-assembly1_XB  TM=8.829E-01  e=8.124E-02  Trypanosoma brucei

Organism: NCBI:txid1033252

Radius of gyration: 13.38 Å; Cα contacts (8 Å, |Δi|>4): 77; chains: 1; 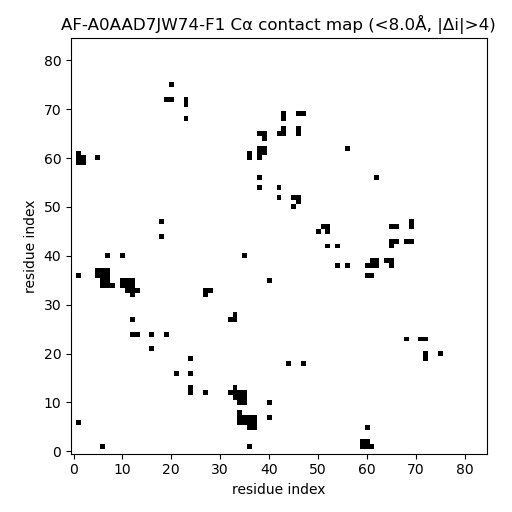bounding box: 40×24×30 Å